Protein AF-A0A3M1U0B3-F1 (afdb_monomer_lite)

Sequence (59 aa):
GKLAYPATVFLDSDLSFLTNVPGYRGPQDMMAFLSYFHQEKYKDNISLQSYLDNYGKAR

Foldseek 3Di:
DDQQPPKDWDADPVRHGDDIDGHDDDPLLVVQVVVCVVVVVVVVVQDSVNSSVCVPVVD

Structure (mmCIF, N/CA/C/O backbone):
data_AF-A0A3M1U0B3-F1
#
_entry.id   AF-A0A3M1U0B3-F1
#
loop_
_atom_site.group_PDB
_atom_site.id
_atom_site.type_symbol
_atom_site.label_atom_id
_atom_site.label_alt_id
_atom_site.label_comp_id
_atom_site.label_asym_id
_atom_site.label_entity_id
_atom_site.label_seq_id
_atom_site.pdbx_PDB_ins_code
_atom_site.Cartn_x
_atom_site.Cartn_y
_atom_site.Cartn_z
_atom_site.occupancy
_atom_site.B_iso_or_equiv
_atom_site.auth_seq_id
_atom_site.auth_comp_id
_atom_site.auth_asym_id
_atom_site.auth_atom_id
_atom_site.pdbx_PDB_model_num
ATOM 1 N N . GLY A 1 1 ? -4.284 13.409 -19.031 1.00 55.22 1 GLY A N 1
ATOM 2 C CA . GLY A 1 1 ? -4.366 12.479 -17.891 1.00 55.22 1 G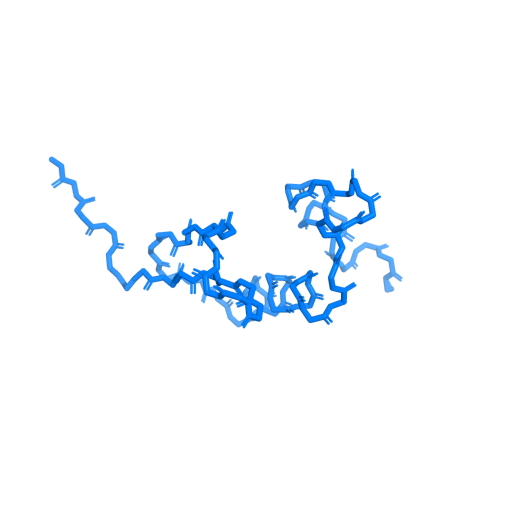LY A CA 1
ATOM 3 C C . GLY A 1 1 ? -4.076 11.080 -18.381 1.00 55.22 1 GLY A C 1
ATOM 4 O O . GLY A 1 1 ? -4.773 10.625 -19.273 1.00 55.22 1 GLY A O 1
ATOM 5 N N . LYS A 1 2 ? -3.026 10.425 -17.878 1.00 62.69 2 LYS A N 1
ATOM 6 C CA . LYS A 1 2 ? -2.756 9.009 -18.167 1.00 62.69 2 LYS A CA 1
ATOM 7 C C . LYS A 1 2 ? -3.307 8.211 -16.992 1.00 62.69 2 LYS A C 1
ATOM 9 O O . LYS A 1 2 ? -2.748 8.281 -15.903 1.00 62.69 2 LYS A O 1
ATOM 14 N N . LEU A 1 3 ? -4.424 7.518 -17.192 1.00 68.25 3 LEU A N 1
ATOM 15 C CA . LEU A 1 3 ? -4.907 6.557 -16.206 1.00 68.25 3 LEU A CA 1
ATOM 16 C C . LEU A 1 3 ? -3.883 5.417 -16.152 1.00 68.25 3 LEU A C 1
ATOM 18 O O . LEU A 1 3 ? -3.654 4.733 -17.150 1.00 68.25 3 LEU A O 1
ATOM 22 N N . ALA A 1 4 ? -3.193 5.283 -15.022 1.00 75.75 4 ALA A N 1
ATOM 23 C CA . ALA A 1 4 ? -2.193 4.246 -14.822 1.00 75.75 4 ALA A CA 1
ATOM 24 C C . ALA A 1 4 ? -2.902 2.940 -14.438 1.00 75.75 4 ALA A C 1
ATOM 26 O O . ALA A 1 4 ? -3.216 2.717 -13.270 1.00 75.75 4 ALA A O 1
ATOM 27 N N . TYR A 1 5 ? -3.177 2.108 -15.445 1.00 85.69 5 TYR A N 1
ATOM 28 C CA . TYR A 1 5 ? -3.709 0.756 -15.281 1.00 85.69 5 TYR A CA 1
ATOM 29 C C . TYR A 1 5 ? -2.585 -0.294 -15.347 1.00 85.69 5 TYR A C 1
ATOM 31 O O . TYR A 1 5 ? -1.604 -0.084 -16.065 1.00 85.69 5 TYR A O 1
ATOM 39 N N . PRO A 1 6 ? -2.720 -1.431 -14.643 1.00 90.25 6 PRO A N 1
ATOM 40 C CA . PRO A 1 6 ? -3.765 -1.731 -13.658 1.00 90.25 6 PRO A CA 1
ATOM 41 C C . PRO A 1 6 ? -3.627 -0.858 -12.401 1.00 90.25 6 PRO A C 1
ATOM 43 O O . PRO A 1 6 ? -2.575 -0.271 -12.168 1.00 90.25 6 PRO A O 1
ATOM 46 N N . ALA A 1 7 ? -4.687 -0.771 -11.602 1.00 91.75 7 ALA A N 1
ATOM 47 C CA . ALA A 1 7 ? -4.660 -0.134 -10.288 1.00 91.75 7 ALA A CA 1
ATOM 48 C C . ALA A 1 7 ? -5.083 -1.161 -9.235 1.00 91.75 7 ALA A C 1
ATOM 50 O O . ALA A 1 7 ? -6.045 -1.898 -9.449 1.00 91.75 7 ALA A O 1
ATOM 51 N N . THR A 1 8 ? -4.350 -1.220 -8.124 1.00 94.62 8 THR A N 1
ATOM 52 C CA . THR A 1 8 ? -4.652 -2.117 -6.999 1.00 94.62 8 THR A CA 1
ATOM 53 C C . THR A 1 8 ? -5.095 -1.283 -5.808 1.00 94.62 8 THR A C 1
ATOM 55 O O . THR A 1 8 ? -4.367 -0.389 -5.382 1.00 94.62 8 THR A O 1
ATOM 58 N N . VAL A 1 9 ? -6.276 -1.573 -5.267 1.00 94.88 9 VAL A N 1
ATOM 59 C CA . VAL A 1 9 ? -6.820 -0.892 -4.086 1.00 94.88 9 VAL A CA 1
ATOM 60 C C . VAL A 1 9 ? -6.716 -1.820 -2.885 1.00 94.88 9 VAL A C 1
ATOM 62 O O . VAL A 1 9 ? -7.096 -2.986 -2.971 1.00 94.88 9 VAL A O 1
ATOM 65 N N . PHE A 1 10 ? -6.213 -1.289 -1.774 1.00 94.94 10 PHE A N 1
ATOM 66 C CA . PHE A 1 10 ? -6.159 -1.979 -0.492 1.00 94.94 10 PHE A CA 1
ATOM 67 C C . PHE A 1 10 ? -7.236 -1.422 0.432 1.00 94.94 10 PHE A C 1
ATOM 69 O O . PHE A 1 10 ? -7.354 -0.204 0.597 1.00 94.94 10 PHE A O 1
ATOM 76 N N . LEU A 1 11 ? -7.999 -2.336 1.020 1.00 95.62 11 LEU A N 1
ATOM 77 C CA . LEU A 1 11 ? -9.046 -2.071 1.997 1.00 95.62 11 LEU A CA 1
ATOM 78 C C . LEU A 1 11 ? -8.732 -2.842 3.283 1.00 95.62 11 LEU A C 1
ATOM 80 O O . LEU A 1 11 ? -8.006 -3.840 3.234 1.00 95.62 11 LEU A O 1
ATOM 84 N N . ASP A 1 12 ? -9.277 -2.397 4.409 1.00 93.00 12 ASP A N 1
ATOM 85 C CA . ASP A 1 12 ? -9.279 -3.189 5.641 1.00 93.00 12 ASP A CA 1
ATOM 86 C C . ASP A 1 12 ? -10.457 -4.184 5.693 1.00 93.00 12 ASP A C 1
ATOM 88 O O . ASP A 1 12 ? -11.214 -4.345 4.729 1.00 93.00 12 ASP A O 1
ATOM 92 N N . SER A 1 13 ? -10.595 -4.886 6.821 1.00 92.06 13 SER A N 1
ATOM 93 C CA . SER A 1 13 ? -11.666 -5.865 7.048 1.00 92.06 13 SER A CA 1
ATOM 94 C C . SER A 1 13 ? -13.070 -5.262 7.020 1.00 92.06 13 SER A C 1
ATOM 96 O O . SER A 1 13 ? -14.021 -5.977 6.711 1.00 92.06 13 SER A O 1
ATOM 98 N N . ASP A 1 14 ? -13.192 -3.966 7.304 1.00 95.38 14 ASP A N 1
ATOM 99 C CA . ASP A 1 14 ? -14.455 -3.229 7.327 1.00 95.38 14 ASP A CA 1
ATOM 100 C C . ASP A 1 14 ? -14.732 -2.548 5.974 1.00 95.38 14 ASP A C 1
ATOM 102 O O . ASP A 1 14 ? -15.637 -1.723 5.853 1.00 95.38 14 ASP A O 1
ATOM 106 N N . LEU A 1 15 ? -13.964 -2.914 4.937 1.00 93.56 15 LEU A N 1
ATOM 107 C CA . LEU A 1 15 ? -13.995 -2.332 3.594 1.00 93.56 15 LEU A CA 1
ATOM 108 C C . LEU A 1 15 ? -13.636 -0.837 3.566 1.00 93.56 15 LEU A C 1
ATOM 110 O O . LEU A 1 15 ? -13.937 -0.144 2.588 1.00 93.56 15 LEU A O 1
ATOM 114 N N . SER A 1 16 ? -12.956 -0.336 4.598 1.00 94.69 16 SER A N 1
ATOM 115 C CA . SER A 1 16 ? -12.469 1.038 4.627 1.00 94.69 16 SER A CA 1
ATOM 116 C C . SER A 1 16 ? -11.248 1.183 3.728 1.00 94.69 16 SER A C 1
ATOM 118 O O . SER A 1 16 ? -10.371 0.320 3.671 1.00 94.69 16 SER A O 1
ATOM 120 N N . PHE A 1 17 ? -11.183 2.299 3.004 1.00 94.44 17 PHE A N 1
ATOM 121 C CA . PHE A 1 17 ? -10.082 2.587 2.093 1.00 94.44 17 PHE A CA 1
ATOM 122 C C . PHE A 1 17 ? -8.764 2.806 2.844 1.00 94.44 17 PHE A C 1
ATOM 124 O O . PHE A 1 17 ? -8.674 3.701 3.683 1.00 94.44 17 PHE A O 1
ATOM 131 N N . LEU A 1 18 ? -7.725 2.047 2.478 1.00 93.88 18 LEU A N 1
ATOM 132 C CA . LEU A 1 18 ? -6.364 2.249 2.980 1.00 93.88 18 LEU A CA 1
ATOM 133 C C . LEU A 1 18 ? -5.501 2.988 1.956 1.00 93.88 18 LEU A C 1
ATOM 135 O O . LEU A 1 18 ? -4.931 4.038 2.249 1.00 93.88 18 LEU A O 1
ATOM 139 N N . THR A 1 19 ? -5.370 2.437 0.745 1.00 94.19 19 THR A N 1
ATOM 140 C CA . THR A 1 19 ? -4.564 3.069 -0.305 1.00 94.19 19 THR A CA 1
ATOM 141 C C . THR A 1 19 ? -4.902 2.575 -1.709 1.00 94.19 19 THR A C 1
ATOM 143 O O . THR A 1 19 ? -5.491 1.511 -1.899 1.00 94.19 19 THR A O 1
ATOM 146 N N . ASN A 1 20 ? -4.459 3.339 -2.707 1.00 93.81 20 ASN A N 1
ATOM 147 C CA . ASN A 1 20 ? -4.480 2.967 -4.116 1.00 93.81 20 ASN A CA 1
ATOM 148 C C . ASN A 1 20 ? -3.045 2.945 -4.655 1.00 93.81 20 ASN A C 1
ATOM 150 O O . ASN A 1 20 ? -2.317 3.930 -4.535 1.00 93.81 20 ASN A O 1
ATOM 154 N N . VAL A 1 21 ? -2.667 1.840 -5.292 1.00 92.56 21 VAL A N 1
ATOM 155 C CA . VAL A 1 21 ? -1.391 1.664 -5.983 1.00 92.56 21 VAL A CA 1
ATOM 156 C C . VAL A 1 21 ? -1.643 1.710 -7.493 1.00 92.56 21 VAL A C 1
ATOM 158 O O . VAL A 1 21 ? -2.057 0.706 -8.081 1.00 92.56 21 VAL A O 1
ATOM 161 N N . PRO A 1 22 ? -1.418 2.871 -8.138 1.00 92.75 22 PRO A N 1
ATOM 162 C CA . PRO A 1 22 ? -1.624 3.024 -9.569 1.00 92.75 22 PRO A CA 1
ATOM 163 C C . PRO A 1 22 ? -0.452 2.459 -10.377 1.00 92.75 22 PRO A C 1
ATOM 165 O O . PRO A 1 22 ? 0.726 2.650 -10.043 1.00 92.75 22 PRO A O 1
ATOM 168 N N . GLY A 1 23 ? -0.790 1.843 -11.504 1.00 91.94 23 GLY A N 1
ATOM 169 C CA . GLY A 1 23 ? 0.151 1.216 -12.417 1.00 91.94 23 GLY A CA 1
ATOM 170 C C . GLY A 1 23 ? 0.681 -0.126 -11.916 1.00 91.94 23 GLY A C 1
ATOM 171 O O . GLY A 1 23 ? 0.566 -0.497 -10.749 1.00 91.94 23 GLY A O 1
ATOM 172 N N . TYR A 1 24 ? 1.319 -0.848 -12.832 1.00 91.88 24 TYR A N 1
ATOM 173 C CA . TYR A 1 24 ? 1.980 -2.108 -12.523 1.00 91.88 24 TYR A CA 1
ATOM 174 C C . TYR A 1 24 ? 3.079 -1.931 -11.459 1.00 9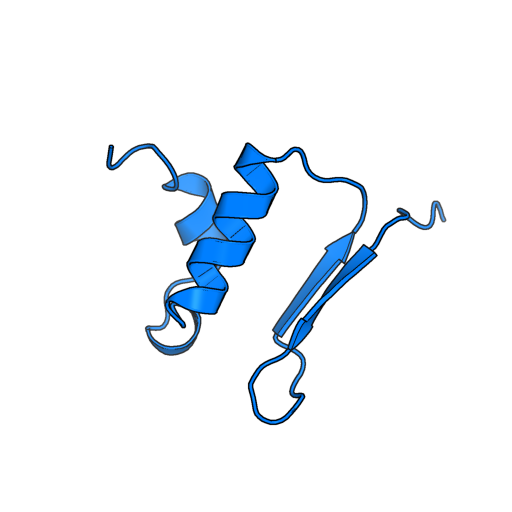1.88 24 TYR A C 1
ATOM 176 O O . TYR A 1 24 ? 3.771 -0.908 -11.406 1.00 91.88 24 TYR A O 1
ATOM 184 N N . ARG A 1 25 ? 3.245 -2.952 -10.617 1.00 91.62 25 ARG A N 1
ATOM 185 C CA . ARG A 1 25 ? 4.373 -3.113 -9.697 1.00 91.62 25 ARG A CA 1
ATOM 186 C C . ARG A 1 25 ? 4.985 -4.482 -9.935 1.00 91.62 25 ARG A C 1
ATOM 188 O O . ARG A 1 25 ? 4.253 -5.457 -10.110 1.00 91.62 25 ARG A O 1
ATOM 195 N N . GLY A 1 26 ? 6.314 -4.543 -9.945 1.00 92.69 26 GLY A N 1
ATOM 196 C CA . GLY A 1 26 ? 7.020 -5.814 -10.046 1.00 92.69 26 GLY A CA 1
ATOM 197 C C . GLY A 1 26 ? 6.716 -6.712 -8.838 1.00 92.69 26 GLY A C 1
ATOM 198 O O . GLY A 1 26 ? 6.282 -6.210 -7.799 1.00 92.69 26 GLY A O 1
ATOM 199 N N . PRO A 1 27 ? 6.964 -8.031 -8.926 1.00 93.25 27 PRO A N 1
ATOM 200 C CA . PRO A 1 27 ? 6.635 -8.961 -7.846 1.00 93.25 27 PRO A CA 1
ATOM 201 C C . PRO A 1 27 ? 7.256 -8.588 -6.492 1.00 93.25 27 PRO A C 1
ATOM 203 O O . PRO A 1 27 ? 6.570 -8.649 -5.479 1.00 93.25 27 PRO A O 1
ATOM 206 N N . GLN A 1 28 ? 8.523 -8.157 -6.466 1.00 90.12 28 GLN A N 1
ATOM 207 C CA . GLN A 1 28 ? 9.210 -7.772 -5.223 1.00 90.12 28 GLN A CA 1
ATOM 208 C C . GLN A 1 28 ? 8.601 -6.519 -4.586 1.00 90.12 28 GLN A C 1
ATOM 210 O O . GLN A 1 28 ? 8.338 -6.509 -3.384 1.00 90.12 28 GLN A O 1
ATOM 215 N N . ASP A 1 29 ? 8.307 -5.505 -5.401 1.00 91.19 29 ASP A N 1
ATOM 216 C CA . ASP A 1 29 ? 7.662 -4.279 -4.934 1.00 91.19 29 ASP A CA 1
ATOM 217 C C . ASP A 1 29 ? 6.264 -4.588 -4.400 1.00 91.19 29 ASP A C 1
ATOM 219 O O . ASP A 1 29 ? 5.922 -4.182 -3.295 1.00 91.19 29 ASP A O 1
ATOM 223 N N . MET A 1 30 ? 5.467 -5.364 -5.146 1.00 94.62 30 MET A N 1
ATOM 224 C CA . MET A 1 30 ? 4.117 -5.745 -4.727 1.00 94.62 30 MET A CA 1
ATOM 225 C C . MET A 1 30 ? 4.134 -6.556 -3.426 1.00 94.62 30 MET A C 1
ATOM 227 O O . MET A 1 30 ? 3.299 -6.331 -2.553 1.00 94.62 30 MET A O 1
ATOM 231 N N . MET A 1 31 ? 5.114 -7.444 -3.247 1.00 94.94 31 MET A N 1
ATOM 232 C CA . MET A 1 31 ? 5.293 -8.182 -1.995 1.00 94.94 31 MET A CA 1
ATOM 233 C C . MET A 1 31 ? 5.523 -7.260 -0.793 1.00 94.94 31 MET A C 1
ATOM 235 O O . MET A 1 31 ? 5.051 -7.577 0.297 1.00 94.94 31 MET A O 1
ATOM 239 N N . ALA A 1 32 ? 6.182 -6.112 -0.974 1.00 94.69 32 ALA A N 1
ATOM 240 C CA . ALA A 1 32 ? 6.346 -5.121 0.086 1.00 94.69 32 ALA A CA 1
ATOM 241 C C . ALA A 1 32 ? 4.998 -4.531 0.531 1.00 94.69 32 ALA A C 1
ATOM 243 O O . ALA A 1 32 ? 4.707 -4.497 1.728 1.00 94.69 32 ALA A O 1
ATOM 244 N N . PHE A 1 33 ? 4.144 -4.144 -0.426 1.00 95.50 33 PHE A N 1
ATOM 245 C CA . PHE A 1 33 ? 2.780 -3.677 -0.141 1.00 95.50 33 PHE A CA 1
ATOM 246 C C . PHE A 1 33 ? 1.961 -4.766 0.561 1.00 95.50 33 PHE A C 1
ATOM 248 O O . PHE A 1 33 ? 1.385 -4.519 1.618 1.00 95.50 33 PHE A O 1
ATOM 255 N N . LEU A 1 34 ? 1.952 -5.986 0.016 1.00 95.44 34 LEU A N 1
ATOM 256 C CA . LEU A 1 34 ? 1.215 -7.113 0.593 1.00 95.44 34 LEU A CA 1
ATOM 257 C C . LEU A 1 34 ? 1.664 -7.408 2.029 1.00 95.44 34 LEU A C 1
ATOM 259 O O . LEU A 1 34 ? 0.827 -7.580 2.908 1.00 95.44 34 LEU A O 1
ATOM 263 N N . SER A 1 35 ? 2.974 -7.410 2.281 1.00 95.94 35 SER A N 1
ATOM 264 C CA . SER A 1 35 ? 3.547 -7.629 3.609 1.00 95.94 35 SER A CA 1
ATOM 265 C C . SER A 1 35 ? 3.143 -6.538 4.608 1.00 95.94 35 SER A C 1
ATOM 267 O O . SER A 1 35 ? 2.808 -6.854 5.749 1.00 95.94 35 SER A O 1
ATOM 269 N N . TYR A 1 36 ? 3.129 -5.269 4.188 1.00 95.81 36 TYR A N 1
ATOM 270 C CA . TYR A 1 36 ? 2.705 -4.146 5.030 1.00 95.81 36 TYR A CA 1
ATOM 271 C C . TYR A 1 36 ? 1.255 -4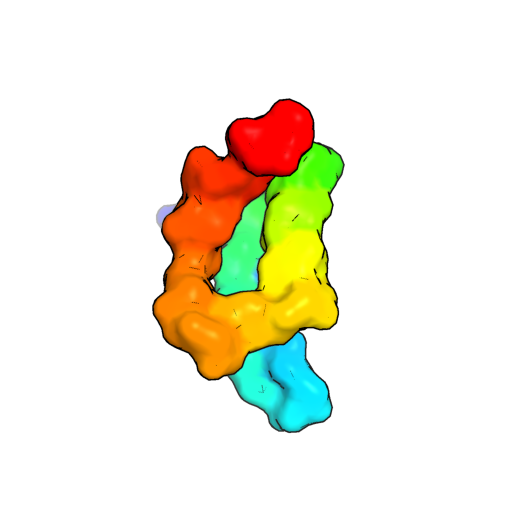.296 5.507 1.00 95.81 36 TYR A C 1
ATOM 273 O O . TYR A 1 36 ? 0.981 -4.165 6.702 1.00 95.81 36 TYR A O 1
ATOM 281 N N . PHE A 1 37 ? 0.337 -4.603 4.584 1.00 95.19 37 PHE A N 1
ATOM 282 C CA . PHE A 1 37 ? -1.086 -4.744 4.899 1.00 95.19 37 PHE A CA 1
ATOM 283 C C . PHE A 1 37 ? -1.402 -6.052 5.626 1.00 95.19 37 PHE A C 1
ATOM 285 O O . PHE A 1 37 ? -2.195 -6.035 6.561 1.00 95.19 37 PHE A O 1
ATOM 292 N N . HIS A 1 38 ? -0.742 -7.160 5.271 1.00 94.38 38 HIS A N 1
ATOM 293 C CA . HIS A 1 38 ? -0.881 -8.442 5.969 1.00 94.38 38 HIS 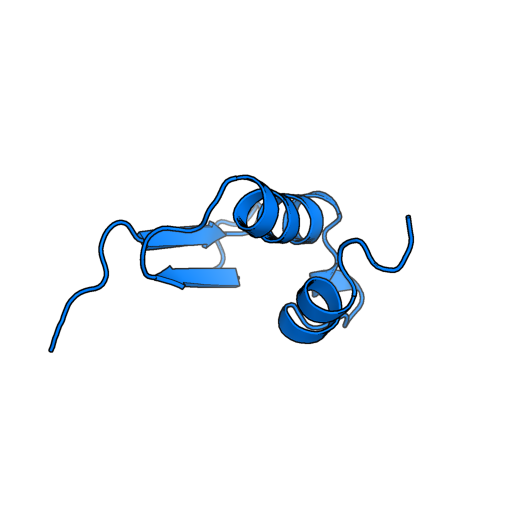A CA 1
ATOM 294 C C . HIS A 1 38 ? -0.493 -8.347 7.450 1.00 94.38 38 HIS A C 1
ATOM 296 O O . HIS A 1 38 ? -1.151 -8.937 8.298 1.00 94.38 38 HIS A O 1
ATOM 302 N N . GLN A 1 39 ? 0.567 -7.595 7.758 1.00 94.88 39 GLN A N 1
ATOM 303 C CA . GLN A 1 39 ? 1.040 -7.387 9.128 1.00 94.88 39 GLN A CA 1
ATOM 304 C C . GLN A 1 39 ? 0.374 -6.192 9.825 1.00 94.88 39 GLN A C 1
ATOM 306 O O . GLN A 1 39 ? 0.839 -5.785 10.886 1.00 94.88 39 GLN A O 1
ATOM 311 N N . GLU A 1 40 ? -0.644 -5.592 9.205 1.00 94.62 40 GLU A N 1
ATOM 312 C CA . GLU A 1 40 ? -1.404 -4.452 9.727 1.00 94.62 40 GLU A CA 1
ATOM 313 C C . GLU A 1 40 ? -0.552 -3.268 10.217 1.00 94.62 40 GLU A C 1
ATOM 315 O O . GLU A 1 40 ? -0.954 -2.524 11.108 1.00 94.62 40 GLU A O 1
ATOM 320 N N . LYS A 1 41 ? 0.616 -3.030 9.606 1.00 95.25 41 LYS A N 1
ATOM 32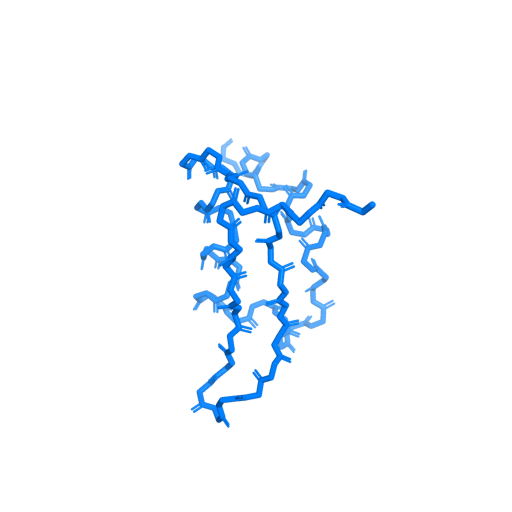1 C CA . LYS A 1 41 ? 1.579 -2.009 10.070 1.00 95.25 41 LYS A CA 1
ATOM 322 C C . LYS A 1 41 ? 1.025 -0.585 10.093 1.00 95.25 41 LYS A C 1
ATOM 324 O O . LYS A 1 41 ? 1.531 0.259 10.828 1.00 95.25 41 LYS A O 1
ATOM 329 N N . TYR A 1 42 ? -0.030 -0.322 9.327 1.00 92.62 42 TYR A N 1
ATOM 330 C CA . TYR A 1 42 ? -0.759 0.945 9.359 1.00 92.62 42 TYR A CA 1
ATOM 331 C C . TYR A 1 42 ? -1.427 1.224 10.716 1.00 92.62 42 TYR A C 1
ATOM 333 O O . TYR A 1 42 ? -1.603 2.389 11.064 1.00 92.62 42 TYR A O 1
ATOM 341 N N . LYS A 1 43 ? -1.751 0.189 11.504 1.00 94.38 43 LYS A N 1
ATOM 342 C CA . LYS A 1 43 ? -2.288 0.326 12.868 1.00 94.38 43 LYS A CA 1
ATOM 343 C C . LYS A 1 43 ? -1.210 0.709 13.889 1.00 94.38 43 LYS A C 1
ATOM 345 O O . LYS A 1 43 ? -1.516 1.358 14.883 1.00 94.38 43 LYS A O 1
ATOM 350 N N . ASP A 1 44 ? 0.054 0.395 13.605 1.00 94.62 44 ASP A N 1
ATOM 351 C CA . ASP A 1 44 ? 1.207 0.677 14.473 1.00 94.62 44 ASP A CA 1
ATOM 352 C C . ASP A 1 44 ? 1.794 2.092 14.266 1.00 94.62 44 ASP A C 1
ATOM 354 O O . ASP A 1 44 ? 2.914 2.374 14.691 1.00 94.62 44 ASP A O 1
ATOM 358 N N . ASN A 1 45 ? 1.081 2.994 13.579 1.00 91.00 45 ASN A N 1
ATOM 359 C CA . ASN A 1 45 ? 1.578 4.311 13.142 1.00 91.00 45 ASN A CA 1
ATOM 360 C C . ASN A 1 45 ? 2.833 4.256 12.241 1.00 91.00 45 ASN A C 1
ATOM 362 O O . ASN A 1 45 ? 3.533 5.258 12.079 1.00 91.00 45 ASN A O 1
ATOM 366 N N . ILE A 1 46 ? 3.123 3.112 11.614 1.00 93.44 46 ILE A N 1
ATOM 367 C CA . ILE A 1 46 ? 4.205 2.994 10.632 1.00 93.44 46 ILE A CA 1
ATOM 368 C C . ILE A 1 46 ? 3.654 3.424 9.277 1.00 93.44 46 ILE A C 1
ATOM 370 O O . ILE A 1 46 ? 2.732 2.802 8.750 1.00 93.44 46 ILE A O 1
ATOM 374 N N . SER A 1 47 ? 4.222 4.469 8.675 1.00 94.44 47 SER A N 1
ATOM 375 C CA . SER A 1 47 ? 3.781 4.921 7.353 1.00 94.44 47 SER A CA 1
ATOM 376 C C . SER A 1 47 ? 4.172 3.923 6.260 1.00 94.44 47 SER A C 1
ATOM 378 O O . SER A 1 47 ? 5.251 3.328 6.295 1.00 94.44 47 SER A O 1
ATOM 380 N N . LEU A 1 48 ? 3.305 3.766 5.254 1.00 92.88 48 LEU A N 1
ATOM 381 C CA . LEU A 1 48 ? 3.558 2.880 4.115 1.00 92.88 48 LEU A CA 1
ATOM 382 C C . LEU A 1 48 ? 4.890 3.211 3.429 1.00 92.88 48 LEU A C 1
ATOM 384 O O . LEU A 1 48 ? 5.689 2.312 3.198 1.00 92.88 48 LEU A O 1
ATOM 388 N N . GLN A 1 49 ? 5.169 4.492 3.166 1.00 92.56 49 GLN A N 1
ATOM 389 C CA . GLN A 1 49 ? 6.423 4.904 2.526 1.00 92.56 49 GLN A CA 1
ATOM 390 C C . GLN A 1 49 ? 7.647 4.492 3.353 1.00 92.56 49 GLN A C 1
ATOM 392 O O . GLN A 1 49 ? 8.571 3.891 2.815 1.00 92.56 49 GLN A O 1
ATOM 397 N N . SER A 1 50 ? 7.618 4.736 4.669 1.00 94.50 50 SER A N 1
ATOM 398 C CA . SER A 1 50 ? 8.715 4.345 5.558 1.00 94.50 50 SER A CA 1
ATOM 399 C C . SER A 1 50 ? 8.927 2.831 5.567 1.00 94.50 50 SER A C 1
ATOM 401 O O . SER A 1 50 ? 10.066 2.366 5.586 1.00 94.50 50 SER A O 1
ATOM 403 N N . TYR A 1 51 ? 7.851 2.045 5.506 1.00 94.69 51 TYR A N 1
ATOM 404 C CA . TYR A 1 51 ? 7.962 0.594 5.412 1.00 94.69 51 TYR A CA 1
ATOM 405 C C . TYR A 1 51 ? 8.590 0.149 4.087 1.00 94.69 51 TYR A C 1
ATOM 407 O O . TYR A 1 51 ? 9.506 -0.670 4.097 1.00 94.69 51 TYR A O 1
ATOM 415 N N . LEU A 1 52 ? 8.134 0.704 2.959 1.00 93.00 52 LEU A N 1
ATOM 416 C CA . LEU A 1 52 ? 8.654 0.379 1.627 1.00 93.00 52 LEU A CA 1
ATOM 417 C C . LEU A 1 52 ? 10.144 0.724 1.496 1.00 93.00 52 LEU A C 1
ATOM 419 O O . LEU A 1 52 ? 10.911 -0.098 1.003 1.00 93.00 52 LEU A O 1
ATOM 423 N N . ASP A 1 53 ? 10.575 1.882 2.003 1.00 92.44 53 ASP A N 1
ATOM 424 C CA . ASP A 1 53 ? 11.975 2.331 1.938 1.00 92.44 53 ASP A CA 1
ATOM 425 C C . ASP A 1 53 ? 12.942 1.414 2.707 1.00 92.44 53 ASP A C 1
ATOM 427 O O . ASP A 1 53 ? 14.145 1.371 2.413 1.00 92.44 53 ASP A O 1
ATOM 431 N N . ASN A 1 54 ? 12.422 0.698 3.707 1.00 91.25 54 ASN A N 1
ATOM 432 C CA . ASN A 1 54 ? 13.169 -0.223 4.562 1.00 91.25 54 ASN A CA 1
ATOM 433 C C . ASN A 1 54 ? 12.940 -1.699 4.204 1.00 91.25 54 ASN A C 1
ATOM 435 O O . ASN A 1 54 ? 13.638 -2.578 4.721 1.00 91.25 54 ASN A O 1
ATOM 439 N N . TYR A 1 55 ? 11.995 -1.990 3.311 1.00 89.19 55 TYR A N 1
ATOM 440 C CA . TYR A 1 55 ? 11.672 -3.349 2.916 1.00 89.19 55 TYR A CA 1
ATOM 441 C C . TYR A 1 55 ? 12.875 -3.994 2.212 1.00 89.19 55 TYR A C 1
ATOM 443 O O . TYR A 1 55 ? 13.387 -3.488 1.218 1.00 89.19 55 TYR A O 1
ATOM 451 N N . GLY A 1 56 ? 13.366 -5.107 2.762 1.00 76.25 56 GLY A N 1
ATOM 452 C CA . GLY A 1 56 ? 14.540 -5.820 2.244 1.00 76.25 56 GLY A CA 1
ATOM 453 C C . GLY A 1 56 ? 15.901 -5.333 2.755 1.00 76.25 56 GLY A C 1
ATOM 454 O O . GLY A 1 56 ? 16.873 -6.049 2.562 1.00 76.25 56 GLY A O 1
ATOM 455 N N . LYS A 1 57 ? 15.991 -4.196 3.465 1.00 70.94 57 LYS A N 1
ATOM 456 C CA . LYS A 1 57 ? 17.232 -3.7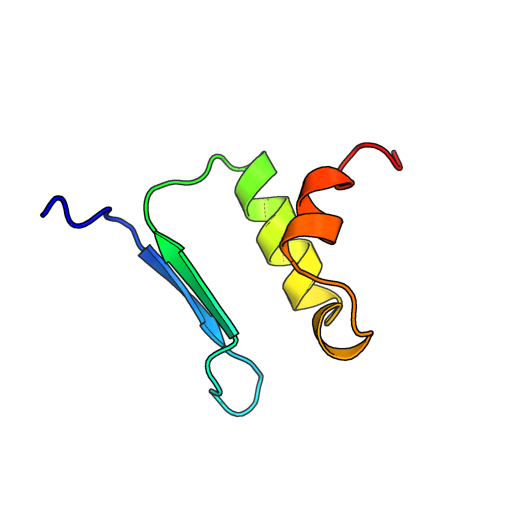74 4.159 1.00 70.94 57 LYS A CA 1
ATOM 457 C C . LYS A 1 57 ? 17.436 -4.464 5.512 1.00 70.94 57 LYS A C 1
ATOM 459 O O . LYS A 1 57 ? 18.523 -4.410 6.071 1.00 70.94 57 LYS A O 1
ATOM 464 N N . ALA A 1 58 ? 16.381 -5.081 6.042 1.00 56.84 58 ALA A N 1
ATOM 465 C CA . ALA A 1 58 ? 16.390 -5.839 7.293 1.00 56.84 58 ALA A CA 1
ATOM 466 C C . ALA A 1 58 ? 16.579 -7.359 7.088 1.00 56.84 58 ALA A C 1
ATOM 468 O O . ALA A 1 58 ? 16.330 -8.124 8.018 1.00 56.84 58 ALA A O 1
ATOM 469 N N . ARG A 1 59 ? 16.944 -7.800 5.875 1.00 48.81 59 ARG A N 1
ATOM 470 C CA . ARG A 1 59 ? 17.262 -9.199 5.551 1.00 48.81 59 ARG A CA 1
ATOM 471 C C . ARG A 1 59 ? 18.751 -9.370 5.312 1.00 48.81 59 ARG A C 1
ATOM 473 O O . ARG A 1 59 ? 19.339 -8.449 4.706 1.00 48.81 59 ARG A O 1
#

Secondary structure (DSSP, 8-state):
----SSEEEEE-TT--EEEEEES---HHHHHHHHHHHHTTGGGGT--HHHHHHHTTTT-

pLDDT: mean 89.45, std 10.69, range [48.81, 95.94]

Radius of gyration: 12.2 Å; chains: 1; bounding box: 32×22×33 Å